Protein AF-A0A183FQQ3-F1 (afdb_monomer)

Organism: Heligmosomoides polygyrus (NCBI:txid6339)

Solvent-accessible surface area (backbone atoms only — not comparable to full-atom values): 8166 Å² total; per-residue (Å²): 137,84,87,79,81,92,82,75,98,79,83,82,89,82,57,81,88,72,69,57,93,68,82,60,58,61,60,60,60,61,71,60,77,63,85,64,54,71,66,51,63,64,46,46,59,55,52,54,47,51,55,46,60,67,33,63,84,53,31,52,54,50,53,54,56,52,47,40,58,53,48,46,59,60,39,49,76,76,43,63,59,87,59,40,56,60,47,41,56,44,51,51,51,38,49,52,53,52,41,43,46,74,72,63,50,82,71,78,49,72,66,56,52,51,50,35,51,54,42,52,49,52,49,49,52,54,52,50,54,57,67,72,61,115

Foldseek 3Di:
DDDDDDDDPPDDPPCPPVDDPPVVVVVVVVVVPDDDDPVCVVCVVVVVVVVQCVPPLNVQLVVQLVVLVVQLVVVVVQDPNVVSVVLSVLSNLLSVLVSCVVSPPPDDDVVSVVSSVVSVVVNVCVVVVSVVVD

Mean predicted aligned error: 15.41 Å

pLDDT: mean 71.22, std 15.12, range [30.39, 90.62]

Secondary structure (DSSP, 8-state):
-PPP--------SS-TTS--TTTTHHHHHHTT-S---HHHHHHHHHHHHHHHHH-HHHHHHHHHHHHHHHHHHHHHTTS-HHHHHHHHHHHHHHHHHHHHHHHT-S---HHHHHHHHHHHHHHHHHHHHHHH--

Sequence (134 aa):
MWPQYVASHRSASKYKWALKPTLYIGDAIVARQLPPSLCRRIASPFIDLTVLLLNWRFSLPFILNQSASMLFVMLVSRFPVTVVVPCVNALQFVFTAGMGHLIGERIISRRSCIGAVVVLTGVLIMMVSDTLQL

Radius of gyration: 25.72 Å; Cα contacts (8 Å, |Δi|>4): 47; chains: 1; bounding box: 77×43×51 Å

InterPro domains:
  IPR018908 Putative transmembrane family 234 [PF10639] (46-126)
  IPR018908 Putative transmembrane family 234 [PTHR28668] (40-129)
  IPR037185 Multidrug transporter EmrE superfamily [SSF103481] (55-130)

Structure (mmCIF, N/CA/C/O backbone):
data_AF-A0A183FQQ3-F1
#
_entry.id   AF-A0A183FQQ3-F1
#
loop_
_atom_site.group_PDB
_atom_site.id
_atom_site.type_symbol
_atom_site.label_atom_id
_atom_site.label_alt_id
_atom_site.label_comp_id
_atom_site.label_asym_id
_atom_site.label_entity_id
_atom_site.label_seq_id
_atom_site.pdbx_PDB_ins_code
_atom_site.Cartn_x
_atom_site.Cartn_y
_atom_site.Cartn_z
_atom_site.occupancy
_atom_site.B_iso_or_equiv
_atom_site.auth_seq_id
_atom_site.auth_comp_id
_atom_site.auth_asym_id
_atom_site.auth_atom_id
_atom_site.pdbx_PDB_model_num
ATOM 1 N N . MET A 1 1 ? 55.861 -21.055 -5.808 1.00 36.50 1 MET A N 1
ATOM 2 C CA . MET A 1 1 ? 55.944 -20.491 -7.171 1.00 36.50 1 MET A CA 1
ATOM 3 C C . MET A 1 1 ? 54.993 -21.299 -8.049 1.00 36.50 1 MET A C 1
ATOM 5 O O . MET A 1 1 ? 55.300 -22.436 -8.369 1.00 36.50 1 MET A O 1
ATOM 9 N N . TRP A 1 2 ? 53.777 -20.796 -8.273 1.00 30.39 2 TRP A N 1
ATOM 10 C CA . TRP A 1 2 ? 52.705 -21.480 -9.019 1.00 30.39 2 TRP A CA 1
ATOM 11 C C . TRP A 1 2 ? 52.937 -21.344 -10.541 1.00 30.39 2 TRP A C 1
ATOM 13 O O . TRP A 1 2 ? 53.213 -20.222 -10.976 1.00 30.39 2 TRP A O 1
ATOM 23 N N . PRO A 1 3 ? 52.829 -22.413 -11.358 1.00 47.03 3 PRO A N 1
ATOM 24 C CA . PRO A 1 3 ? 52.915 -22.313 -12.816 1.00 47.03 3 PRO A CA 1
ATOM 25 C C . PRO A 1 3 ? 51.648 -21.722 -13.445 1.00 47.03 3 PRO A C 1
ATOM 27 O O . PRO A 1 3 ? 50.530 -21.916 -12.973 1.00 47.03 3 PRO A O 1
ATOM 30 N N . GLN A 1 4 ? 51.875 -20.979 -14.522 1.00 51.62 4 GLN A N 1
ATOM 31 C CA . GLN A 1 4 ? 50.954 -20.077 -15.194 1.00 51.62 4 GLN A CA 1
ATOM 32 C C . GLN A 1 4 ? 50.004 -20.768 -16.188 1.00 51.62 4 GLN A C 1
ATOM 34 O O . GLN A 1 4 ? 50.350 -21.755 -16.827 1.00 51.62 4 GLN A O 1
ATOM 39 N N . TYR A 1 5 ? 48.855 -20.109 -16.370 1.00 36.06 5 TYR A N 1
ATOM 40 C CA . TYR A 1 5 ? 48.147 -19.893 -17.637 1.00 36.06 5 TYR A CA 1
ATOM 41 C C . TYR A 1 5 ? 47.632 -21.110 -18.425 1.00 36.06 5 TYR A C 1
ATOM 43 O O . TYR A 1 5 ? 48.227 -21.617 -19.370 1.00 36.06 5 TYR A O 1
ATOM 51 N N . VAL A 1 6 ? 46.398 -21.452 -18.057 1.00 47.06 6 VAL A N 1
ATOM 52 C CA . VAL A 1 6 ? 45.311 -22.025 -18.860 1.00 47.06 6 VAL A CA 1
ATOM 53 C C . VAL A 1 6 ? 45.457 -21.781 -20.369 1.00 47.06 6 VAL A C 1
ATOM 55 O O . VAL A 1 6 ? 45.220 -20.683 -20.871 1.00 47.06 6 VAL A O 1
ATOM 58 N N . ALA A 1 7 ? 45.727 -22.859 -21.101 1.00 49.78 7 ALA A N 1
ATOM 59 C CA . ALA A 1 7 ? 45.446 -22.981 -22.523 1.00 49.78 7 ALA A CA 1
ATOM 60 C C . ALA A 1 7 ? 44.283 -23.963 -22.706 1.00 49.78 7 ALA A C 1
ATOM 62 O O . ALA A 1 7 ? 44.436 -25.147 -22.425 1.00 49.78 7 ALA A O 1
ATOM 63 N N . SER A 1 8 ? 43.128 -23.493 -23.190 1.00 48.28 8 SER A N 1
ATOM 64 C CA . SER A 1 8 ? 42.174 -24.340 -23.928 1.00 48.28 8 SER A CA 1
ATOM 65 C C . SER A 1 8 ? 41.108 -23.500 -24.645 1.00 48.28 8 SER A C 1
ATOM 67 O O . SER A 1 8 ? 39.915 -23.539 -24.343 1.00 48.28 8 SER A O 1
ATOM 69 N N . HIS A 1 9 ? 41.531 -22.735 -25.655 1.00 47.59 9 HIS A N 1
ATOM 70 C CA . HIS A 1 9 ? 40.640 -22.193 -26.686 1.00 47.59 9 HIS A CA 1
ATOM 71 C C . HIS A 1 9 ? 40.205 -23.303 -27.658 1.00 47.59 9 HIS A C 1
ATOM 73 O O . HIS A 1 9 ? 40.586 -23.310 -28.82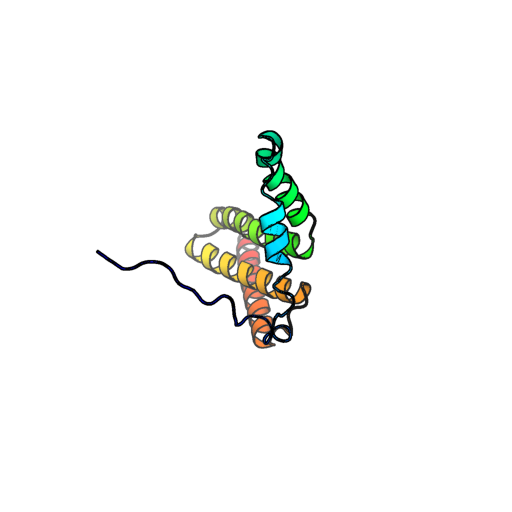8 1.00 47.59 9 HIS A O 1
ATOM 79 N N . ARG A 1 10 ? 39.429 -24.289 -27.186 1.00 49.22 10 ARG A N 1
ATOM 80 C CA . ARG A 1 10 ? 38.846 -25.297 -28.088 1.00 49.22 10 ARG A CA 1
ATOM 81 C C . ARG A 1 10 ? 37.615 -26.024 -27.539 1.00 49.22 10 ARG A C 1
ATOM 83 O O . ARG A 1 10 ? 37.546 -27.240 -27.627 1.00 49.22 10 ARG A O 1
ATOM 90 N N . SER A 1 11 ? 36.614 -25.318 -27.001 1.00 47.72 11 SER A N 1
ATOM 91 C CA . SER A 1 11 ? 35.293 -25.942 -26.779 1.00 47.72 11 SER A CA 1
ATOM 92 C C . SER A 1 11 ? 34.157 -24.940 -26.534 1.00 47.72 11 SER A C 1
ATOM 94 O O . SER A 1 11 ? 33.612 -24.867 -25.440 1.00 47.72 11 SER A O 1
ATOM 96 N N . ALA A 1 12 ? 33.769 -24.144 -27.535 1.00 46.31 12 ALA A N 1
ATOM 97 C CA . ALA A 1 12 ? 32.579 -23.282 -27.408 1.00 46.31 12 ALA A CA 1
ATOM 98 C C . ALA A 1 12 ? 31.665 -23.274 -28.648 1.00 46.31 12 ALA A C 1
ATOM 100 O O . ALA A 1 12 ? 30.784 -22.431 -28.770 1.00 46.31 12 ALA A O 1
ATOM 101 N N . SER A 1 13 ? 31.827 -24.234 -29.568 1.00 47.31 13 SER A N 1
ATOM 102 C CA . SER A 1 13 ? 31.007 -24.339 -30.790 1.00 47.31 13 SER A CA 1
ATOM 103 C C . SER A 1 13 ? 30.044 -25.534 -30.785 1.00 47.31 13 SER A C 1
ATOM 105 O O . SER A 1 13 ? 29.682 -26.038 -31.845 1.00 47.31 13 SER A O 1
ATOM 107 N N . LYS A 1 14 ? 29.636 -26.023 -29.606 1.00 44.44 14 LYS A N 1
ATOM 108 C CA . LYS A 1 14 ? 28.690 -27.152 -29.488 1.00 44.44 14 LYS A CA 1
ATOM 109 C C . LYS A 1 14 ? 27.461 -26.889 -28.615 1.00 44.44 14 LYS A C 1
ATOM 111 O O . LYS A 1 14 ? 26.598 -27.751 -28.534 1.00 44.44 14 LYS A O 1
ATOM 116 N N . TYR A 1 15 ? 27.314 -25.692 -28.046 1.00 44.41 15 TYR A N 1
ATOM 117 C CA . TYR A 1 15 ? 26.205 -25.375 -27.128 1.00 44.41 15 TYR A CA 1
ATOM 118 C C . TYR A 1 15 ? 25.358 -24.177 -27.594 1.00 44.41 15 TYR A C 1
ATOM 120 O O . TYR A 1 15 ? 24.632 -23.584 -26.801 1.00 44.41 15 TYR A O 1
ATOM 128 N N . LYS A 1 16 ? 25.420 -23.824 -28.891 1.00 49.19 16 LYS A N 1
ATOM 129 C CA . LYS A 1 16 ? 24.675 -22.689 -29.480 1.00 49.19 16 LYS A CA 1
ATOM 130 C C . LYS A 1 16 ? 23.147 -22.822 -29.383 1.00 49.19 16 LYS A C 1
ATOM 132 O O . LYS A 1 16 ? 22.458 -21.818 -29.468 1.00 49.19 16 LYS A O 1
ATOM 137 N N . TRP A 1 17 ? 22.624 -24.025 -29.153 1.00 43.91 17 TRP A N 1
ATOM 138 C CA . TRP A 1 17 ? 21.182 -24.283 -29.042 1.00 43.91 17 TRP A CA 1
ATOM 139 C C . TRP A 1 17 ? 20.633 -24.186 -27.608 1.00 43.91 17 TRP A C 1
ATOM 141 O O . TRP A 1 17 ? 19.424 -24.245 -27.415 1.00 43.91 17 TRP A O 1
ATOM 151 N N . ALA A 1 18 ? 21.501 -24.032 -26.598 1.00 50.97 18 ALA A N 1
ATOM 152 C CA . ALA A 1 18 ? 21.108 -23.953 -25.185 1.00 50.97 18 ALA A CA 1
ATOM 153 C C . ALA A 1 18 ? 21.108 -22.518 -24.621 1.00 50.97 18 ALA A C 1
ATOM 155 O O . ALA A 1 18 ? 20.730 -22.298 -23.469 1.00 50.97 18 ALA A O 1
ATOM 156 N N . LEU A 1 19 ? 21.496 -21.525 -25.425 1.00 52.47 19 LE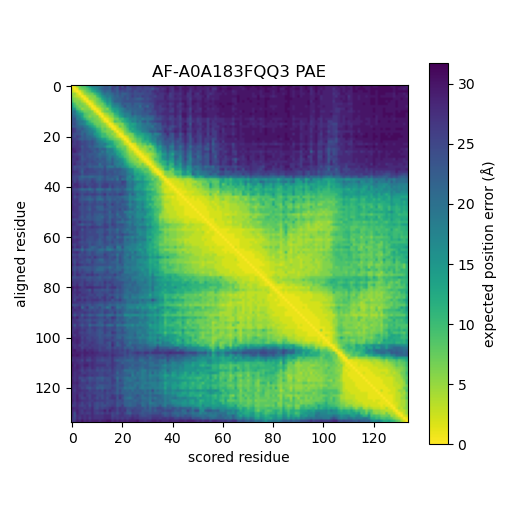U A N 1
ATOM 157 C CA . LEU A 1 19 ? 21.443 -20.114 -25.055 1.00 52.47 19 LEU A CA 1
ATOM 158 C C . LEU A 1 19 ? 20.024 -19.583 -25.278 1.00 52.47 19 LEU A C 1
ATOM 160 O O . LEU A 1 19 ? 19.662 -19.084 -26.339 1.00 52.47 19 LEU A O 1
ATOM 164 N N . LYS A 1 20 ? 19.212 -19.745 -24.229 1.00 49.75 20 LYS A N 1
ATOM 165 C CA . LYS A 1 20 ? 17.937 -19.049 -24.013 1.00 49.75 20 LYS A CA 1
ATOM 166 C C . LYS A 1 20 ? 18.107 -17.528 -24.215 1.00 49.75 20 LYS A C 1
ATOM 168 O O . LYS A 1 20 ? 19.224 -17.032 -24.057 1.00 49.75 20 LYS A O 1
ATOM 173 N N . PRO A 1 21 ? 17.028 -16.763 -24.485 1.00 45.28 21 PRO A N 1
ATOM 174 C CA . PRO A 1 21 ? 17.061 -15.320 -24.800 1.00 45.28 21 PRO A CA 1
ATOM 175 C C . PRO A 1 21 ? 17.533 -14.404 -23.648 1.00 45.28 21 PRO A C 1
ATOM 177 O O . PRO A 1 21 ? 17.252 -13.213 -23.617 1.00 45.28 21 PRO A O 1
ATOM 180 N N . THR A 1 22 ? 18.267 -14.944 -22.682 1.00 55.16 22 THR A N 1
ATOM 181 C CA . THR A 1 22 ? 18.936 -14.232 -21.594 1.00 55.16 22 THR A CA 1
ATOM 182 C C . THR A 1 22 ? 20.254 -13.591 -22.056 1.00 55.16 22 THR A C 1
ATOM 184 O O . THR A 1 22 ? 20.755 -12.677 -21.406 1.00 55.16 22 THR A O 1
ATOM 187 N N . LEU A 1 23 ? 20.796 -14.004 -23.210 1.00 53.50 23 LEU A N 1
ATOM 188 C CA . LEU A 1 23 ? 22.031 -13.466 -23.793 1.00 53.50 23 LEU A CA 1
ATOM 189 C C . LEU A 1 23 ? 21.783 -12.269 -24.736 1.00 53.50 23 LEU A C 1
ATOM 191 O O . LEU A 1 23 ? 22.345 -12.198 -25.817 1.00 53.50 23 LEU A O 1
ATOM 195 N N . TYR A 1 24 ? 20.899 -11.350 -24.346 1.00 47.12 24 TYR A N 1
ATOM 196 C CA . TYR A 1 24 ? 20.804 -10.000 -24.935 1.00 47.12 24 TYR A CA 1
ATOM 197 C C . TYR A 1 24 ? 21.010 -8.907 -23.871 1.00 47.12 24 TYR A C 1
ATOM 199 O O . TYR A 1 24 ? 21.191 -7.732 -24.176 1.00 47.12 24 TYR A O 1
ATOM 207 N N . ILE A 1 25 ? 21.009 -9.298 -22.590 1.00 53.84 25 ILE A N 1
ATOM 208 C CA . ILE A 1 25 ? 21.217 -8.393 -21.456 1.00 53.84 25 ILE A CA 1
ATOM 209 C C . ILE A 1 25 ? 22.714 -8.089 -21.268 1.00 53.84 25 ILE A C 1
ATOM 211 O O . ILE A 1 25 ? 23.066 -6.987 -20.858 1.00 53.84 25 ILE A O 1
ATOM 215 N N . GLY A 1 26 ? 23.602 -9.027 -21.620 1.00 49.56 26 GLY A N 1
ATOM 216 C CA . GLY A 1 26 ? 25.055 -8.854 -21.485 1.00 49.56 26 GLY A CA 1
ATOM 217 C C . GLY A 1 26 ? 25.620 -7.745 -22.377 1.00 49.56 26 GLY A C 1
ATOM 218 O O . GLY A 1 26 ? 26.404 -6.919 -21.913 1.00 49.56 26 GLY A O 1
ATOM 219 N N . ASP A 1 27 ? 25.146 -7.657 -23.619 1.00 51.44 27 ASP A N 1
ATOM 220 C CA . ASP A 1 27 ? 25.666 -6.701 -24.604 1.00 51.44 27 ASP A CA 1
ATOM 221 C C . ASP A 1 27 ? 25.180 -5.267 -24.323 1.00 51.44 27 ASP A C 1
ATOM 223 O O . ASP A 1 27 ? 25.905 -4.298 -24.548 1.00 51.44 27 ASP A O 1
ATOM 227 N N . ALA A 1 28 ? 23.990 -5.119 -23.729 1.00 55.19 28 ALA A N 1
ATOM 228 C CA . ALA A 1 28 ? 23.464 -3.832 -23.269 1.00 55.19 28 ALA A CA 1
ATOM 229 C C . ALA A 1 28 ? 24.182 -3.301 -22.009 1.00 55.19 28 ALA A C 1
ATOM 231 O O . ALA A 1 28 ? 24.273 -2.087 -21.813 1.00 55.19 28 ALA A O 1
ATOM 232 N N . ILE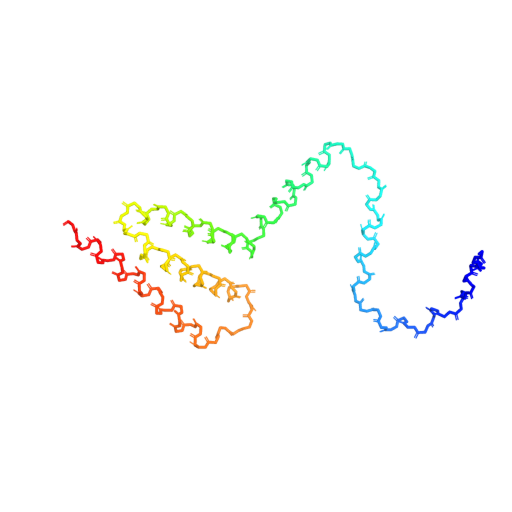 A 1 29 ? 24.718 -4.193 -21.166 1.00 52.59 29 ILE A N 1
ATOM 233 C CA . ILE A 1 29 ? 25.536 -3.827 -19.998 1.00 52.59 29 ILE A CA 1
ATOM 234 C C . ILE A 1 29 ? 26.942 -3.388 -20.445 1.00 52.59 29 ILE A C 1
ATOM 236 O O . ILE A 1 29 ? 27.460 -2.402 -19.923 1.00 52.59 29 ILE A O 1
ATOM 240 N N . VAL A 1 30 ? 27.521 -4.045 -21.459 1.00 51.84 30 VAL A N 1
ATOM 241 C CA . VAL A 1 30 ? 28.830 -3.690 -22.047 1.00 51.84 30 VAL A CA 1
ATOM 242 C C . VAL A 1 30 ? 28.766 -2.399 -22.882 1.00 51.84 30 VAL A C 1
ATOM 244 O O . VAL A 1 30 ? 29.702 -1.601 -22.858 1.00 51.84 30 VAL A O 1
ATOM 247 N N . ALA A 1 31 ? 27.643 -2.106 -23.547 1.00 50.22 31 ALA A N 1
ATOM 248 C CA . ALA A 1 31 ? 27.454 -0.862 -24.307 1.00 50.22 31 ALA A CA 1
ATOM 249 C C . ALA A 1 31 ? 27.311 0.411 -23.434 1.00 50.22 31 ALA A C 1
ATOM 251 O O . ALA A 1 31 ? 27.267 1.525 -23.958 1.00 50.22 31 ALA A O 1
ATOM 252 N N . ARG A 1 32 ? 27.261 0.280 -22.099 1.00 56.66 32 ARG A N 1
ATOM 253 C CA . ARG A 1 32 ? 27.125 1.396 -21.141 1.00 56.66 32 ARG A CA 1
ATOM 254 C C . ARG A 1 32 ? 28.474 1.947 -20.638 1.00 56.66 32 ARG A C 1
ATOM 256 O O . ARG A 1 32 ? 28.488 2.780 -19.735 1.00 56.66 32 ARG A O 1
ATOM 263 N N . GLN A 1 33 ? 29.591 1.521 -21.239 1.00 53.50 33 GLN A N 1
ATOM 264 C CA . GLN A 1 33 ? 30.970 1.887 -20.872 1.00 53.50 33 GLN A CA 1
ATOM 265 C C . GLN A 1 33 ? 31.434 3.283 -21.364 1.00 53.50 33 GLN A C 1
ATOM 267 O O . GLN A 1 33 ? 32.622 3.587 -21.289 1.00 53.50 33 GLN A O 1
ATOM 272 N N . LEU A 1 34 ? 30.548 4.149 -21.876 1.00 58.03 34 LEU A N 1
ATOM 273 C CA . LEU A 1 34 ? 30.890 5.547 -22.191 1.00 58.03 34 LEU A CA 1
ATOM 274 C C . LEU A 1 34 ? 30.512 6.433 -20.991 1.00 58.03 34 LEU A C 1
ATOM 276 O O . LEU A 1 34 ? 29.354 6.363 -20.571 1.00 58.03 34 LEU A O 1
ATOM 280 N N . PRO A 1 35 ? 31.428 7.246 -20.420 1.00 54.38 35 PRO A N 1
ATOM 281 C CA . PRO A 1 35 ? 31.171 7.973 -19.182 1.00 54.38 35 PRO A CA 1
ATOM 282 C C . PRO A 1 35 ? 29.952 8.891 -19.355 1.00 54.38 35 PRO A C 1
ATOM 284 O O . PRO A 1 35 ? 30.005 9.842 -20.139 1.00 54.38 35 PRO A O 1
ATOM 287 N N . PRO A 1 36 ? 28.830 8.632 -18.658 1.00 61.97 36 PRO A N 1
ATOM 288 C CA . PRO A 1 36 ? 27.733 9.583 -18.634 1.00 61.97 36 PRO A CA 1
ATOM 289 C C . PRO A 1 36 ? 28.259 10.879 -18.015 1.00 61.97 36 PRO A C 1
ATOM 291 O O . PRO A 1 36 ? 28.877 10.848 -16.948 1.00 61.97 36 PRO A O 1
ATOM 294 N N . SER A 1 37 ? 28.008 12.016 -18.668 1.00 77.38 37 SER A N 1
ATOM 295 C CA . SER A 1 37 ? 28.196 13.324 -18.039 1.00 77.38 37 SER A CA 1
ATOM 296 C C . SER A 1 37 ? 27.531 13.319 -16.656 1.00 77.38 37 SER A C 1
ATOM 298 O O . SER A 1 37 ? 26.520 12.638 -16.456 1.00 77.38 37 SER A O 1
ATOM 300 N N . LEU A 1 38 ? 28.094 14.044 -15.683 1.00 82.00 38 LEU A N 1
ATOM 301 C CA . LEU A 1 38 ? 27.582 14.080 -14.304 1.00 82.00 38 LEU A CA 1
ATOM 302 C C . LEU A 1 38 ? 26.060 14.325 -14.268 1.00 82.00 38 LEU A C 1
ATOM 304 O O . LEU A 1 38 ? 25.334 13.639 -13.551 1.00 82.00 38 LEU A O 1
ATOM 308 N N . CYS A 1 39 ? 25.564 15.199 -15.146 1.00 78.81 39 CYS A N 1
ATOM 309 C CA . CYS A 1 39 ? 24.140 15.458 -15.349 1.00 78.81 39 CYS A CA 1
ATOM 310 C C . CYS A 1 39 ? 23.338 14.206 -15.738 1.00 78.81 39 CYS A C 1
ATOM 312 O O . CYS A 1 39 ? 22.253 13.996 -15.211 1.00 78.81 39 CYS A O 1
ATOM 314 N N . ARG A 1 40 ? 23.863 13.341 -16.615 1.00 80.19 40 ARG A N 1
ATOM 315 C CA . ARG A 1 40 ? 23.192 12.100 -17.029 1.00 80.19 40 ARG A CA 1
ATOM 316 C C . ARG A 1 40 ? 23.159 11.061 -15.907 1.00 80.19 40 ARG A C 1
ATOM 318 O O . ARG A 1 40 ? 22.184 10.326 -15.829 1.00 80.19 40 ARG A O 1
ATOM 325 N N . ARG A 1 41 ? 24.166 11.023 -15.022 1.00 82.94 41 ARG A N 1
ATOM 326 C CA . ARG A 1 41 ? 24.145 10.165 -13.815 1.00 82.94 41 ARG A CA 1
ATOM 327 C C . ARG A 1 41 ? 23.101 10.617 -12.802 1.00 82.94 41 ARG A C 1
ATOM 329 O O . ARG A 1 41 ? 22.460 9.778 -12.182 1.00 82.94 41 ARG A O 1
ATOM 336 N N . ILE A 1 42 ? 22.940 11.930 -12.646 1.00 87.12 42 ILE A N 1
ATOM 337 C CA . ILE A 1 42 ? 21.940 12.496 -11.739 1.00 87.12 42 ILE A CA 1
ATOM 338 C C . ILE A 1 42 ? 20.542 12.344 -12.340 1.00 87.12 42 ILE A C 1
ATOM 340 O O . ILE A 1 42 ? 19.628 11.967 -11.623 1.00 87.12 42 ILE A O 1
ATOM 344 N N . ALA A 1 43 ? 20.374 12.561 -13.648 1.00 86.50 43 ALA A N 1
ATOM 345 C CA . ALA A 1 43 ? 19.078 12.484 -14.321 1.00 86.50 43 ALA A CA 1
ATOM 346 C C . ALA A 1 43 ? 18.580 11.047 -14.548 1.00 86.50 43 ALA A C 1
ATOM 348 O O . ALA A 1 43 ? 17.371 10.825 -14.541 1.00 86.50 43 ALA A O 1
ATOM 349 N N . SER A 1 44 ? 19.476 10.067 -14.731 1.00 86.75 44 SER A N 1
ATOM 350 C CA . SER A 1 44 ? 19.085 8.676 -15.006 1.00 86.75 44 SER A CA 1
ATOM 351 C C . SER A 1 44 ? 18.088 8.082 -14.002 1.00 86.75 44 SER A C 1
ATOM 353 O O . SER A 1 44 ? 17.060 7.593 -14.464 1.00 86.75 44 SER A O 1
ATOM 355 N N . PRO A 1 45 ? 18.288 8.164 -12.668 1.00 87.81 45 PRO A N 1
ATOM 356 C CA . PRO A 1 45 ? 17.314 7.620 -11.726 1.00 87.81 45 PRO A CA 1
ATOM 357 C C . PRO A 1 45 ? 15.949 8.307 -11.811 1.00 87.81 45 PRO A C 1
ATOM 359 O O . PRO A 1 45 ? 14.947 7.632 -11.628 1.00 87.81 45 PRO A O 1
ATOM 362 N N . PHE A 1 46 ? 15.877 9.609 -12.113 1.00 90.62 46 PHE A N 1
ATOM 363 C CA . PHE A 1 46 ? 14.596 10.316 -12.241 1.00 90.62 46 PHE A CA 1
ATOM 364 C C . PHE A 1 46 ? 13.833 9.899 -13.494 1.00 90.62 46 PHE A C 1
ATOM 366 O O . PHE A 1 46 ? 12.615 9.743 -13.443 1.00 90.62 46 PHE A O 1
ATOM 373 N N . ILE A 1 47 ? 14.535 9.690 -14.608 1.00 87.62 47 ILE A N 1
ATOM 374 C CA . ILE A 1 47 ? 13.925 9.200 -15.848 1.00 87.62 47 ILE A CA 1
ATOM 375 C C . ILE A 1 47 ? 13.410 7.774 -15.631 1.00 87.62 47 ILE A C 1
ATOM 377 O O . ILE A 1 47 ? 12.249 7.498 -15.925 1.00 87.62 47 ILE A O 1
ATOM 381 N N . ASP A 1 48 ? 14.232 6.907 -15.038 1.00 87.94 48 ASP A N 1
ATOM 382 C CA . ASP A 1 48 ? 13.859 5.525 -14.727 1.00 87.94 48 ASP A CA 1
ATOM 383 C C . ASP A 1 48 ? 12.677 5.472 -13.736 1.00 87.94 48 ASP A C 1
ATOM 385 O O . ASP A 1 48 ? 11.731 4.711 -13.954 1.00 87.94 48 ASP A O 1
ATOM 389 N N . LEU A 1 49 ? 12.662 6.331 -12.702 1.00 88.69 49 LEU A N 1
ATOM 390 C CA . LEU A 1 49 ? 11.522 6.468 -11.784 1.00 88.69 49 LEU A CA 1
ATOM 391 C C . LEU A 1 49 ? 10.260 6.912 -12.519 1.00 88.69 49 LEU A C 1
ATOM 393 O O . LEU A 1 49 ? 9.192 6.360 -12.284 1.00 88.69 49 LEU A O 1
ATOM 397 N N . THR A 1 50 ? 10.371 7.910 -13.396 1.00 88.06 50 THR A N 1
ATOM 398 C CA . THR A 1 50 ? 9.223 8.458 -14.130 1.00 88.06 50 THR A CA 1
ATOM 399 C C . THR A 1 50 ? 8.611 7.400 -15.043 1.00 88.06 50 THR A C 1
ATOM 401 O O . THR A 1 50 ? 7.394 7.250 -15.076 1.00 88.06 50 THR A O 1
ATOM 404 N N . VAL A 1 51 ? 9.443 6.614 -15.732 1.00 89.56 51 VAL A N 1
ATOM 405 C CA . VAL A 1 51 ? 8.995 5.491 -16.568 1.00 89.56 51 VAL A CA 1
ATOM 406 C C . VAL A 1 51 ? 8.332 4.400 -15.722 1.00 89.56 51 VAL A C 1
ATOM 408 O O . VAL A 1 51 ? 7.297 3.868 -16.126 1.00 89.56 51 VAL A O 1
ATOM 411 N N . LEU A 1 52 ? 8.870 4.096 -14.533 1.00 87.94 52 LEU A N 1
ATOM 412 C CA . LEU A 1 52 ? 8.221 3.178 -13.591 1.00 87.94 52 LEU A CA 1
ATOM 413 C C . LEU A 1 52 ? 6.859 3.708 -13.127 1.00 87.94 52 LEU A C 1
ATOM 415 O O . LEU A 1 52 ? 5.883 2.966 -13.145 1.00 87.94 52 LEU A O 1
ATOM 419 N N . LEU A 1 53 ? 6.780 4.984 -12.745 1.00 87.38 53 LEU A N 1
ATOM 420 C CA . LEU A 1 53 ? 5.558 5.626 -12.255 1.00 87.38 53 LEU A CA 1
ATOM 421 C C . LEU A 1 53 ? 4.506 5.857 -13.354 1.00 87.38 53 LEU A C 1
ATOM 423 O O . LEU A 1 53 ? 3.319 5.966 -13.048 1.00 87.38 53 LEU A O 1
ATOM 427 N N . LEU A 1 54 ? 4.894 5.896 -14.629 1.00 88.88 54 LEU A N 1
ATOM 428 C CA . LEU A 1 54 ? 3.947 5.878 -15.749 1.00 88.88 54 LEU A CA 1
ATOM 429 C C . LEU A 1 54 ? 3.418 4.470 -16.053 1.00 88.88 54 LEU A C 1
ATOM 431 O O . LEU A 1 54 ? 2.387 4.325 -16.712 1.00 88.88 54 LEU A O 1
ATOM 435 N N . ASN A 1 55 ? 4.095 3.418 -15.587 1.00 88.12 55 ASN A N 1
ATOM 436 C CA . ASN A 1 55 ? 3.630 2.054 -15.776 1.00 88.12 55 ASN A CA 1
ATOM 437 C C . ASN A 1 55 ? 2.491 1.750 -14.797 1.00 88.12 55 ASN A C 1
ATOM 439 O O . ASN A 1 55 ? 2.717 1.431 -13.632 1.00 88.12 55 ASN A O 1
ATOM 443 N N . TRP A 1 56 ? 1.253 1.784 -15.289 1.00 82.94 56 TRP A N 1
ATOM 444 C CA . TRP A 1 56 ? 0.054 1.585 -14.469 1.00 82.94 56 TRP A CA 1
ATOM 445 C C . TRP A 1 56 ? 0.059 0.271 -13.661 1.00 82.94 56 TRP A C 1
ATOM 447 O O . TRP A 1 56 ? -0.462 0.236 -12.545 1.00 82.94 56 TRP A O 1
ATOM 457 N N . ARG A 1 57 ? 0.698 -0.792 -14.181 1.00 81.19 57 ARG A N 1
ATOM 458 C CA . ARG A 1 57 ? 0.828 -2.096 -13.499 1.00 81.19 57 ARG A CA 1
ATOM 459 C C . ARG A 1 57 ? 1.741 -2.020 -12.275 1.00 81.19 57 ARG A C 1
ATOM 461 O O . ARG A 1 57 ? 1.594 -2.831 -11.371 1.00 81.19 57 ARG A O 1
ATOM 468 N N . PHE A 1 58 ? 2.663 -1.061 -12.242 1.00 84.31 58 PHE A N 1
ATOM 469 C CA . PHE A 1 58 ? 3.540 -0.784 -11.105 1.00 84.31 58 PHE A CA 1
ATOM 470 C C . PHE A 1 58 ? 2.971 0.304 -10.183 1.00 84.31 58 PHE A C 1
ATOM 472 O O . PHE A 1 58 ? 3.036 0.184 -8.959 1.00 84.31 58 PHE A O 1
ATOM 479 N N . SER A 1 59 ? 2.374 1.346 -10.757 1.00 85.12 59 SER A N 1
ATOM 480 C CA . SER A 1 59 ? 1.900 2.505 -9.998 1.00 85.12 59 SER A CA 1
ATOM 481 C C . SER A 1 59 ? 0.696 2.194 -9.123 1.00 85.12 59 SER A C 1
ATOM 483 O O . SER A 1 59 ? 0.624 2.695 -8.007 1.00 85.12 59 SER A O 1
ATOM 485 N N . LEU A 1 60 ? -0.225 1.337 -9.573 1.00 82.25 60 LEU A N 1
ATOM 486 C CA . LEU A 1 60 ? -1.376 0.940 -8.758 1.00 82.25 60 LEU A CA 1
ATOM 487 C C . LEU A 1 60 ? -0.982 0.202 -7.459 1.00 82.25 60 LEU A C 1
ATOM 489 O O . LEU A 1 60 ? -1.396 0.662 -6.394 1.00 82.25 60 LEU A O 1
ATOM 493 N N . PRO A 1 61 ? -0.160 -0.873 -7.482 1.00 79.69 61 PRO A N 1
ATOM 494 C CA . PRO A 1 61 ? 0.333 -1.495 -6.253 1.00 79.69 61 PRO A CA 1
ATOM 495 C C . PRO A 1 61 ? 1.098 -0.516 -5.368 1.00 79.69 61 PRO A C 1
ATOM 497 O O . PRO A 1 61 ? 0.941 -0.543 -4.152 1.00 79.69 61 PRO A O 1
ATOM 500 N N . PHE A 1 62 ? 1.902 0.364 -5.967 1.00 84.19 62 PHE A N 1
ATOM 501 C CA . PHE A 1 62 ? 2.691 1.348 -5.232 1.00 84.19 62 PHE A CA 1
ATOM 502 C C . PHE A 1 62 ? 1.817 2.378 -4.499 1.00 84.19 62 PHE A C 1
ATOM 504 O O . PHE A 1 62 ? 2.018 2.614 -3.307 1.00 84.19 62 PHE A O 1
ATOM 511 N N . ILE A 1 63 ? 0.823 2.956 -5.180 1.00 84.56 63 ILE A N 1
ATOM 512 C CA . ILE A 1 63 ? -0.109 3.931 -4.594 1.00 84.56 63 ILE A CA 1
ATOM 513 C C . ILE A 1 63 ? -0.944 3.272 -3.496 1.00 84.56 63 ILE A C 1
ATOM 515 O O . ILE A 1 63 ? -1.069 3.834 -2.410 1.00 84.56 63 ILE A O 1
ATOM 519 N N . LEU A 1 64 ? -1.467 2.067 -3.739 1.00 82.19 64 LEU A N 1
ATOM 520 C CA . LEU A 1 64 ? -2.224 1.326 -2.729 1.00 82.19 64 LEU A CA 1
ATOM 521 C C . LEU A 1 64 ? -1.367 1.009 -1.501 1.00 82.19 64 LEU A C 1
ATOM 523 O O . LEU A 1 64 ? -1.794 1.254 -0.373 1.00 82.19 64 LEU A O 1
ATOM 527 N N . ASN A 1 65 ? -0.132 0.552 -1.707 1.00 82.81 65 ASN A N 1
ATOM 528 C CA . ASN A 1 65 ? 0.812 0.295 -0.625 1.00 82.81 65 ASN A CA 1
ATOM 529 C C . ASN A 1 65 ? 1.112 1.563 0.192 1.00 82.81 65 ASN A C 1
ATOM 531 O O . ASN A 1 65 ? 1.150 1.503 1.416 1.00 82.81 65 ASN A O 1
ATOM 535 N N . GLN A 1 66 ? 1.267 2.722 -0.453 1.00 83.88 66 GLN A N 1
ATOM 536 C CA . GLN A 1 66 ? 1.496 3.978 0.269 1.00 83.88 66 GLN A CA 1
ATOM 537 C C . GLN A 1 66 ? 0.243 4.547 0.938 1.00 83.88 66 GLN A C 1
ATOM 539 O O . GLN A 1 66 ? 0.339 5.181 1.990 1.00 83.88 66 GLN A O 1
ATOM 544 N N . SER A 1 67 ? -0.943 4.283 0.387 1.00 83.25 67 SER A N 1
ATOM 545 C CA . SER A 1 67 ? -2.207 4.655 1.027 1.00 83.25 67 SER A CA 1
ATOM 546 C C . SER A 1 67 ? -2.402 3.941 2.369 1.00 83.25 67 SER A C 1
ATOM 548 O O . SER A 1 67 ? -2.957 4.529 3.295 1.00 83.25 67 SER A O 1
ATOM 550 N N . ALA A 1 68 ? -1.864 2.724 2.521 1.00 81.50 68 ALA A N 1
ATOM 551 C CA . ALA A 1 68 ? -1.886 1.988 3.782 1.00 81.50 68 ALA A CA 1
ATOM 552 C C . ALA A 1 68 ? -1.120 2.729 4.892 1.00 81.50 68 ALA A C 1
ATOM 554 O O . ALA A 1 68 ? -1.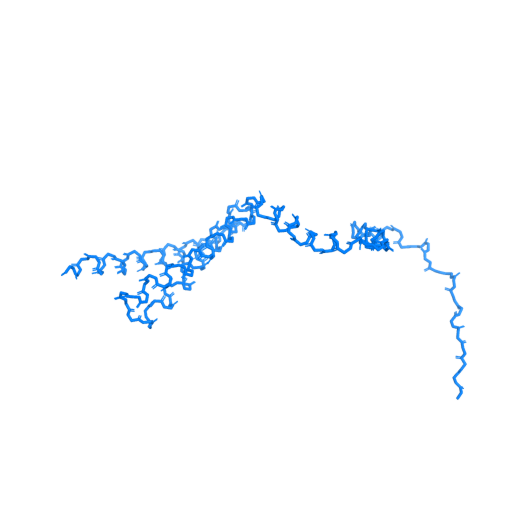606 2.814 6.018 1.00 81.50 68 ALA A O 1
ATOM 555 N N . SER A 1 69 ? 0.019 3.348 4.567 1.00 84.50 69 SER A N 1
ATOM 556 C CA . SER A 1 69 ? 0.775 4.195 5.500 1.00 84.50 69 SER A CA 1
ATOM 557 C C . SER A 1 69 ? -0.013 5.440 5.925 1.00 84.50 69 SER A C 1
ATOM 559 O O . SER A 1 69 ? 0.014 5.821 7.093 1.00 84.50 69 SER A O 1
ATOM 561 N N . MET A 1 70 ? -0.750 6.066 5.000 1.00 84.19 70 MET A N 1
ATOM 562 C CA . MET A 1 70 ? -1.614 7.215 5.318 1.00 84.19 70 MET A CA 1
ATOM 563 C C . MET A 1 70 ? -2.776 6.806 6.224 1.00 84.19 70 MET A C 1
ATOM 565 O O . MET A 1 70 ? -3.034 7.461 7.233 1.00 84.19 70 MET A O 1
ATOM 569 N N . LEU A 1 71 ? -3.430 5.685 5.908 1.00 81.81 71 LEU A N 1
ATOM 570 C CA . LEU A 1 71 ? -4.468 5.099 6.752 1.00 81.81 71 LEU A CA 1
ATOM 571 C C . LEU A 1 71 ? -3.921 4.767 8.142 1.00 81.81 71 LEU A C 1
ATOM 573 O O . LEU A 1 71 ? -4.545 5.128 9.129 1.00 81.81 71 LEU A O 1
ATOM 577 N N . PHE A 1 72 ? -2.734 4.168 8.248 1.00 83.62 72 PHE A N 1
ATOM 578 C CA . PHE A 1 72 ? -2.106 3.864 9.535 1.00 83.62 72 PHE A CA 1
ATOM 579 C C . PHE A 1 72 ? -2.008 5.090 10.450 1.00 83.62 72 PHE A C 1
ATOM 581 O O . PHE A 1 72 ? -2.409 5.021 11.611 1.00 83.62 72 PHE A O 1
ATOM 588 N N . VAL A 1 73 ? -1.535 6.220 9.918 1.00 84.94 73 VAL A N 1
ATOM 589 C CA . VAL A 1 73 ? -1.422 7.473 10.680 1.00 84.94 73 VAL A CA 1
ATOM 590 C C . VAL A 1 73 ? -2.799 8.002 11.089 1.00 84.94 73 VAL A C 1
ATOM 592 O O . VAL A 1 73 ? -2.980 8.406 12.237 1.00 84.94 73 VAL A O 1
ATOM 595 N N . MET A 1 74 ? -3.788 7.957 10.190 1.00 81.88 74 MET A N 1
ATOM 596 C CA . MET A 1 74 ? -5.159 8.379 10.507 1.00 81.88 74 MET A CA 1
ATOM 597 C C . MET A 1 74 ? -5.796 7.502 11.593 1.00 81.88 74 MET A C 1
ATOM 599 O O . MET A 1 74 ? -6.444 8.018 12.500 1.00 81.88 74 MET A O 1
ATOM 603 N N . LEU A 1 75 ? -5.588 6.186 11.526 1.00 81.44 75 LEU A N 1
ATOM 604 C CA . LEU A 1 75 ? -6.169 5.223 12.456 1.00 81.44 75 LEU A CA 1
ATOM 605 C C . LEU A 1 75 ? -5.508 5.285 13.835 1.00 81.44 75 LEU A C 1
ATOM 607 O O . LEU A 1 75 ? -6.213 5.224 14.833 1.00 81.44 75 LEU A O 1
ATOM 611 N N . VAL A 1 76 ? -4.184 5.448 13.921 1.00 84.69 76 VAL A N 1
ATOM 612 C CA . VAL A 1 76 ? -3.478 5.608 15.210 1.00 84.69 76 VAL A CA 1
ATOM 613 C C . VAL A 1 76 ? -3.964 6.834 15.988 1.00 84.69 76 VAL A C 1
ATOM 615 O O . VAL A 1 76 ? -3.943 6.829 17.215 1.00 84.69 76 VAL A O 1
ATOM 618 N N . SER A 1 77 ? -4.444 7.871 15.296 1.00 82.56 77 SER A N 1
ATOM 619 C CA . SER A 1 77 ? -5.029 9.049 15.945 1.00 82.56 77 SER A CA 1
ATOM 620 C C . SER A 1 77 ? -6.404 8.789 16.577 1.00 82.56 77 SER A C 1
ATOM 622 O O . SER A 1 77 ? -6.886 9.646 17.317 1.00 82.56 77 SER A O 1
ATOM 624 N N . ARG A 1 78 ? -7.065 7.675 16.244 1.00 78.44 78 ARG A N 1
ATOM 625 C CA . ARG A 1 78 ? -8.445 7.360 16.655 1.00 78.44 78 ARG A CA 1
ATOM 626 C C . ARG A 1 78 ? -8.536 6.084 17.492 1.00 78.44 78 ARG A C 1
ATOM 628 O O . ARG A 1 78 ? -9.358 6.007 18.392 1.00 78.44 78 ARG A O 1
ATOM 635 N N . PHE A 1 79 ? -7.641 5.127 17.258 1.00 81.31 79 PHE A N 1
ATOM 636 C CA . PHE A 1 79 ? -7.669 3.799 17.860 1.00 81.31 79 PHE A CA 1
ATOM 637 C C . PHE A 1 79 ? -6.343 3.425 18.529 1.00 81.31 79 PHE A C 1
ATOM 639 O O . PHE A 1 79 ? -5.273 3.864 18.096 1.00 81.31 79 PHE A O 1
ATOM 646 N N . PRO A 1 80 ? -6.371 2.519 19.524 1.00 82.06 80 PRO A N 1
ATOM 647 C CA . PRO A 1 80 ? -5.157 1.953 20.089 1.00 82.06 80 PRO A CA 1
ATOM 648 C C . PRO A 1 80 ? -4.341 1.202 19.027 1.00 82.06 80 PRO A C 1
ATOM 650 O O . PRO A 1 80 ? -4.858 0.394 18.251 1.00 82.06 80 PRO A O 1
ATOM 653 N N . VAL A 1 81 ? -3.025 1.432 19.038 1.00 82.88 81 VAL A N 1
ATOM 654 C CA . VAL A 1 81 ? -2.053 0.892 18.067 1.00 82.88 81 VAL A CA 1
ATOM 655 C C . VAL A 1 81 ? -2.146 -0.635 17.922 1.00 82.88 81 VAL A C 1
ATOM 657 O O . VAL A 1 81 ? -1.951 -1.170 16.832 1.00 82.88 81 VAL A O 1
ATOM 660 N N . THR A 1 82 ? -2.505 -1.336 19.002 1.00 83.81 82 THR A N 1
ATOM 661 C CA . THR A 1 82 ? -2.690 -2.797 19.050 1.00 83.81 82 THR A CA 1
ATOM 662 C C . THR A 1 82 ? -3.749 -3.315 18.078 1.00 83.81 82 THR A C 1
ATOM 664 O O . THR A 1 82 ? -3.650 -4.454 17.631 1.00 83.81 82 THR A O 1
ATOM 667 N N . VAL A 1 83 ? -4.733 -2.486 17.724 1.00 77.81 83 VAL A N 1
ATOM 668 C CA . VAL A 1 83 ? -5.812 -2.818 16.784 1.00 77.81 83 VAL A CA 1
ATOM 669 C C . VAL A 1 83 ? -5.496 -2.299 15.376 1.00 77.81 83 VAL A C 1
ATOM 671 O O . VAL A 1 83 ? -5.784 -2.957 14.374 1.00 77.81 83 VAL A O 1
ATOM 674 N N . VAL A 1 84 ? -4.834 -1.144 15.282 1.00 83.38 84 VAL A N 1
ATOM 675 C CA . VAL A 1 84 ? -4.493 -0.509 14.001 1.00 83.38 84 VAL A CA 1
ATOM 676 C C . VAL A 1 84 ? -3.476 -1.325 13.206 1.00 83.38 84 VAL A C 1
ATOM 678 O O . VAL A 1 84 ? -3.660 -1.545 12.009 1.00 83.38 84 VAL A O 1
ATOM 681 N N . VAL A 1 85 ? -2.418 -1.805 13.864 1.00 80.94 85 VAL A N 1
ATOM 682 C CA . VAL A 1 85 ? -1.342 -2.581 13.225 1.00 80.94 85 VAL A CA 1
ATOM 683 C C . VAL A 1 85 ? -1.867 -3.827 12.489 1.00 80.94 85 VAL A C 1
ATOM 685 O O . VAL A 1 85 ? -1.553 -3.980 11.304 1.00 80.94 85 VAL A O 1
ATOM 688 N N . PRO A 1 86 ? -2.668 -4.719 13.110 1.00 79.75 86 PRO A N 1
ATOM 689 C CA . PRO A 1 86 ? -3.211 -5.875 12.400 1.00 79.75 86 PRO A CA 1
ATOM 690 C C . PRO A 1 86 ? -4.178 -5.480 11.276 1.00 79.75 86 PRO A C 1
ATOM 692 O O . PRO A 1 86 ? -4.164 -6.127 10.231 1.00 79.75 86 PRO A O 1
ATOM 695 N N . CYS A 1 87 ? -4.954 -4.40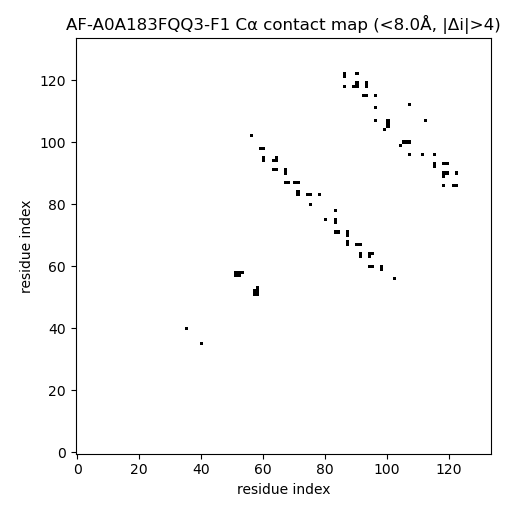1 11.427 1.00 77.19 87 CYS A N 1
ATOM 696 C CA . CYS A 1 87 ? -5.865 -3.941 10.376 1.00 77.19 87 CYS A CA 1
ATOM 697 C C . CYS A 1 87 ? -5.137 -3.441 9.128 1.00 77.19 87 CYS A C 1
ATOM 699 O O . CYS A 1 87 ? -5.486 -3.838 8.016 1.00 77.19 87 CYS A O 1
ATOM 701 N N . VAL A 1 88 ? -4.111 -2.605 9.293 1.00 82.38 88 VAL A N 1
ATOM 702 C CA . VAL A 1 88 ? -3.347 -2.074 8.155 1.00 82.38 88 VAL A CA 1
ATOM 703 C C . VAL A 1 88 ? -2.588 -3.192 7.445 1.00 82.38 88 VAL A C 1
ATOM 705 O O . VAL A 1 88 ? -2.666 -3.288 6.223 1.00 82.38 88 VAL A O 1
ATOM 708 N N . ASN A 1 89 ? -1.951 -4.100 8.190 1.00 83.06 89 ASN A N 1
ATOM 709 C CA . ASN A 1 89 ? -1.282 -5.266 7.604 1.00 83.06 89 ASN A CA 1
ATOM 710 C C . ASN A 1 89 ? -2.247 -6.152 6.803 1.00 83.06 89 ASN A C 1
ATOM 712 O O . ASN A 1 89 ? -1.913 -6.623 5.713 1.00 83.06 89 ASN A O 1
ATOM 716 N N . ALA A 1 90 ? -3.459 -6.364 7.317 1.00 81.19 90 ALA A N 1
ATOM 717 C CA . ALA A 1 90 ? -4.471 -7.143 6.625 1.00 81.19 90 ALA A CA 1
ATOM 718 C C . ALA A 1 90 ? -4.956 -6.427 5.348 1.00 81.19 90 ALA A C 1
ATOM 720 O O . ALA A 1 90 ? -5.046 -7.043 4.284 1.00 81.19 90 ALA A O 1
ATOM 721 N N . LEU A 1 91 ? -5.195 -5.115 5.406 1.00 79.06 91 LEU A N 1
ATOM 722 C CA . LEU A 1 91 ? -5.565 -4.312 4.239 1.00 79.06 91 LEU A CA 1
ATOM 723 C C . LEU A 1 91 ? -4.472 -4.338 3.153 1.00 79.06 91 LEU A C 1
ATOM 725 O O . LEU A 1 91 ? -4.768 -4.441 1.962 1.00 79.06 91 LEU A O 1
ATOM 729 N N . GLN A 1 92 ? -3.203 -4.337 3.559 1.00 82.75 92 GLN A N 1
ATOM 730 C CA . GLN A 1 92 ? -2.053 -4.444 2.660 1.00 82.75 92 GLN A CA 1
ATOM 731 C C . GLN A 1 92 ? -2.009 -5.796 1.936 1.00 82.75 92 GLN A C 1
ATOM 733 O O . GLN A 1 92 ? -1.719 -5.853 0.737 1.00 82.75 92 GLN A O 1
ATOM 738 N N . PHE A 1 93 ? -2.375 -6.880 2.627 1.00 79.44 93 PHE A N 1
ATOM 739 C CA . PHE A 1 93 ? -2.557 -8.195 2.011 1.00 79.44 93 PHE A CA 1
ATOM 740 C C . PHE A 1 93 ? -3.692 -8.188 0.976 1.00 79.44 93 PHE A C 1
ATOM 742 O O . PHE A 1 93 ? -3.506 -8.696 -0.131 1.00 79.44 93 PHE A O 1
ATOM 749 N N . VAL A 1 94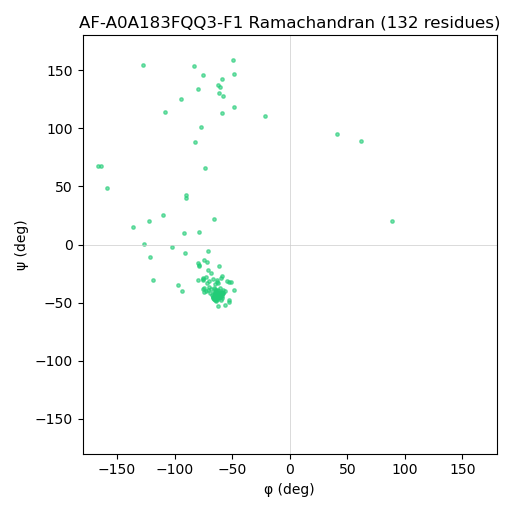 ? -4.838 -7.569 1.287 1.00 81.00 94 VAL A N 1
ATOM 750 C CA . VAL A 1 94 ? -5.967 -7.435 0.346 1.00 81.00 94 VAL A CA 1
ATOM 751 C C . VAL A 1 94 ? -5.552 -6.678 -0.909 1.00 81.00 94 VAL A C 1
ATOM 753 O O . VAL A 1 94 ? -5.824 -7.141 -2.017 1.00 81.00 94 VAL A O 1
ATOM 756 N N . PHE A 1 95 ? -4.867 -5.545 -0.754 1.00 79.12 95 PHE A N 1
ATOM 757 C CA . PHE A 1 95 ? -4.397 -4.768 -1.896 1.00 79.12 95 PHE A CA 1
ATOM 758 C C . PHE A 1 95 ? -3.382 -5.536 -2.731 1.00 79.12 95 PHE A C 1
ATOM 760 O O . PHE A 1 95 ? -3.500 -5.557 -3.951 1.00 79.12 95 PHE A O 1
ATOM 767 N N . THR A 1 96 ? -2.438 -6.230 -2.099 1.00 79.25 96 THR A N 1
ATOM 768 C CA . THR A 1 96 ? -1.449 -7.045 -2.817 1.00 79.25 96 THR A CA 1
ATOM 769 C C . THR A 1 96 ? -2.122 -8.177 -3.598 1.00 79.25 96 THR A C 1
ATOM 771 O O . THR A 1 96 ? -1.833 -8.368 -4.778 1.00 79.25 96 THR A O 1
ATOM 774 N N . ALA A 1 97 ? -3.076 -8.883 -2.983 1.00 78.19 97 ALA A N 1
ATOM 775 C CA . ALA A 1 97 ? -3.833 -9.946 -3.639 1.00 78.19 97 ALA A CA 1
ATOM 776 C C . ALA A 1 97 ? -4.699 -9.413 -4.796 1.00 78.19 97 ALA A C 1
ATOM 778 O O . ALA A 1 97 ? -4.682 -9.976 -5.892 1.00 78.19 97 ALA A O 1
ATOM 779 N N . GLY A 1 98 ? -5.422 -8.310 -4.578 1.00 77.31 98 GLY A N 1
ATOM 780 C CA . GLY A 1 98 ? -6.242 -7.662 -5.604 1.00 77.31 98 GLY A CA 1
ATOM 781 C C . GLY A 1 98 ? -5.408 -7.151 -6.780 1.00 77.31 98 GLY A C 1
ATOM 782 O O . GLY A 1 98 ? -5.785 -7.336 -7.936 1.00 77.31 98 GLY A O 1
ATOM 783 N N . MET A 1 99 ? -4.233 -6.586 -6.501 1.00 78.69 99 MET A N 1
ATOM 784 C CA . MET A 1 99 ? -3.313 -6.124 -7.534 1.00 78.69 99 MET A CA 1
ATOM 785 C C . MET A 1 99 ? -2.689 -7.264 -8.332 1.00 78.69 99 MET A C 1
ATOM 787 O O . MET A 1 99 ? -2.640 -7.165 -9.557 1.00 78.69 99 MET A O 1
ATOM 791 N N . GLY A 1 100 ? -2.276 -8.357 -7.681 1.00 76.94 100 GLY A N 1
ATOM 792 C CA . GLY A 1 100 ? -1.800 -9.559 -8.377 1.00 76.94 100 GLY A CA 1
ATOM 793 C C . GLY A 1 100 ? -2.848 -10.093 -9.358 1.00 76.94 100 GLY A C 1
ATOM 794 O O . GLY A 1 100 ? -2.540 -10.408 -10.510 1.00 76.94 100 GLY A O 1
ATOM 795 N N . HIS A 1 101 ? -4.124 -10.066 -8.959 1.00 73.31 101 HIS A N 1
ATOM 796 C CA . HIS A 1 101 ? -5.231 -10.421 -9.845 1.00 73.31 101 HIS A CA 1
ATOM 797 C C . HIS A 1 101 ? -5.422 -9.442 -11.009 1.00 73.31 101 HIS A C 1
ATOM 799 O O . HIS A 1 101 ? -5.546 -9.881 -12.151 1.00 73.31 101 HIS A O 1
ATOM 805 N N . LEU A 1 102 ? -5.397 -8.129 -10.752 1.00 73.44 102 LEU A N 1
ATOM 806 C CA . LEU A 1 102 ? -5.560 -7.095 -11.784 1.00 73.44 102 LEU A CA 1
ATOM 807 C C . LEU A 1 102 ? -4.428 -7.117 -12.827 1.00 73.44 102 LEU A C 1
ATOM 809 O O . LEU A 1 102 ? -4.638 -6.825 -14.003 1.00 73.44 102 LEU A O 1
ATOM 813 N N . ILE A 1 103 ? -3.222 -7.499 -12.407 1.00 77.38 103 ILE A N 1
ATOM 814 C CA . ILE A 1 103 ? -2.042 -7.659 -13.264 1.00 77.38 103 ILE A CA 1
ATOM 815 C C . ILE A 1 103 ? -2.144 -8.940 -14.120 1.00 77.38 103 ILE A C 1
ATOM 817 O O . ILE A 1 103 ? -1.446 -9.061 -15.131 1.00 77.38 103 ILE A O 1
ATOM 821 N N . GLY A 1 104 ? -3.069 -9.851 -13.813 1.00 71.19 104 GLY A N 1
ATOM 822 C CA . GLY A 1 104 ? -3.298 -11.081 -14.570 1.00 71.19 104 GLY A CA 1
ATOM 823 C C . GLY A 1 104 ? -2.444 -12.259 -14.101 1.00 71.19 104 GLY A C 1
ATOM 824 O O . GLY A 1 104 ? -2.260 -13.213 -14.861 1.00 71.19 104 GLY A O 1
ATOM 825 N N . GLU A 1 105 ? -1.919 -12.223 -12.869 1.00 68.12 105 GLU A N 1
ATOM 826 C CA . GLU A 1 105 ? -1.377 -13.433 -12.249 1.00 68.12 105 GLU A CA 1
ATOM 827 C C . GLU A 1 105 ? -2.501 -14.471 -12.086 1.00 68.12 105 GLU A C 1
ATOM 829 O O . GLU A 1 105 ? -3.649 -14.148 -11.761 1.00 68.12 105 GLU A O 1
ATOM 834 N N . ARG A 1 106 ? -2.193 -15.739 -12.398 1.00 63.50 106 ARG A N 1
ATOM 835 C CA . ARG A 1 106 ? -3.193 -16.812 -12.487 1.00 63.50 106 ARG A CA 1
ATOM 836 C C . ARG A 1 106 ? -3.950 -16.984 -11.168 1.00 63.50 106 ARG A C 1
ATOM 838 O O . ARG A 1 106 ? -3.344 -17.226 -10.136 1.00 63.50 106 ARG A O 1
ATOM 845 N N . ILE A 1 107 ? -5.280 -16.963 -11.296 1.00 55.53 107 ILE A N 1
ATOM 846 C CA . ILE A 1 107 ? -6.316 -17.499 -10.401 1.00 55.53 107 ILE A CA 1
ATOM 847 C C . ILE A 1 107 ? -6.023 -17.259 -8.913 1.00 55.53 107 ILE A C 1
ATOM 849 O O . ILE A 1 107 ? -5.411 -18.086 -8.238 1.00 55.53 107 ILE A O 1
ATOM 853 N N . ILE A 1 108 ? -6.582 -16.168 -8.376 1.00 60.84 108 ILE A N 1
ATOM 854 C CA . ILE A 1 108 ? -6.837 -16.055 -6.937 1.00 60.84 108 ILE A CA 1
ATOM 855 C C . ILE A 1 108 ? -7.526 -17.347 -6.491 1.00 60.84 108 ILE A C 1
ATOM 857 O O . ILE A 1 108 ? -8.612 -17.694 -6.964 1.00 60.84 108 ILE A O 1
ATOM 861 N N . SER A 1 109 ? -6.879 -18.088 -5.591 1.00 70.62 109 SER A N 1
ATOM 862 C CA . SER A 1 109 ? -7.515 -19.247 -4.979 1.00 70.62 109 SER A CA 1
ATOM 863 C C . SER A 1 109 ? -8.795 -18.781 -4.274 1.00 70.62 109 SER A C 1
ATOM 865 O O . SER A 1 109 ? -8.810 -17.709 -3.663 1.00 70.62 109 SER A O 1
ATOM 867 N N . ARG A 1 110 ? -9.876 -19.578 -4.307 1.00 73.06 110 ARG A N 1
ATOM 868 C CA . ARG A 1 110 ? -11.119 -19.233 -3.581 1.00 73.06 110 ARG A CA 1
ATOM 869 C C . ARG A 1 110 ? -10.841 -18.894 -2.110 1.00 73.06 110 ARG A C 1
ATOM 871 O O . ARG A 1 110 ? -11.488 -18.017 -1.557 1.00 73.06 110 ARG A O 1
ATOM 878 N N . ARG A 1 111 ? -9.825 -19.526 -1.510 1.00 74.50 111 ARG A N 1
ATOM 879 C CA . ARG A 1 111 ? -9.360 -19.260 -0.140 1.00 74.50 111 ARG A CA 1
ATOM 880 C C . ARG A 1 111 ? -8.787 -17.849 0.028 1.00 74.50 111 ARG A C 1
ATOM 882 O O . ARG A 1 111 ? -9.127 -17.188 1.000 1.00 74.50 111 ARG A O 1
ATOM 889 N N . SER A 1 112 ? -7.980 -17.366 -0.917 1.00 72.38 112 SER A N 1
ATOM 890 C CA . SER A 1 112 ? -7.450 -15.993 -0.899 1.00 72.38 112 SER A CA 1
ATOM 891 C C . SER A 1 112 ? -8.553 -14.949 -1.070 1.00 72.38 112 SER A C 1
ATOM 893 O O . SER A 1 112 ? -8.510 -13.918 -0.409 1.00 72.38 112 SER A O 1
ATOM 895 N N . CYS A 1 113 ? -9.564 -15.225 -1.901 1.00 73.94 113 CYS A N 1
ATOM 896 C CA . CYS A 1 113 ? -10.733 -14.350 -2.035 1.00 73.94 113 CYS A CA 1
ATOM 897 C C . CYS A 1 113 ? -11.534 -14.283 -0.727 1.00 73.94 113 CYS A C 1
ATOM 899 O O . CYS A 1 113 ? -11.825 -13.194 -0.244 1.00 73.94 113 CYS A O 1
ATOM 901 N N . ILE A 1 114 ? -11.816 -15.437 -0.111 1.00 80.31 114 ILE A N 1
ATOM 902 C CA . ILE A 1 114 ? -12.504 -15.506 1.186 1.00 80.31 114 ILE A CA 1
ATOM 903 C C . ILE A 1 114 ? -11.705 -14.750 2.254 1.00 80.31 114 ILE A C 1
ATOM 905 O O . ILE A 1 114 ? -12.275 -13.932 2.966 1.00 80.31 114 ILE A O 1
ATOM 909 N N . GLY A 1 115 ? -10.387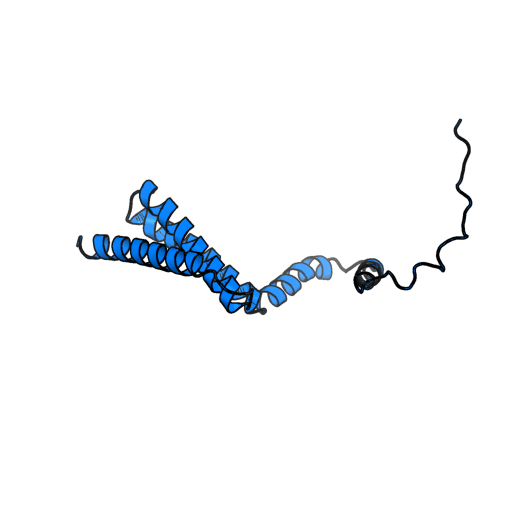 -14.959 2.326 1.00 78.50 115 GLY A N 1
ATOM 910 C CA . GLY A 1 115 ? -9.516 -14.227 3.246 1.00 78.50 115 GLY A CA 1
ATOM 911 C C . GLY A 1 115 ? -9.565 -12.716 3.020 1.00 78.50 115 GLY A C 1
ATOM 912 O O . GLY A 1 115 ? -9.694 -11.961 3.979 1.00 78.50 115 GLY A O 1
ATOM 913 N N . ALA A 1 116 ? -9.548 -12.269 1.762 1.00 78.94 116 ALA A N 1
ATOM 914 C CA . ALA A 1 116 ? -9.639 -10.852 1.441 1.00 78.94 116 ALA A CA 1
ATOM 915 C C . ALA A 1 116 ? -10.991 -10.240 1.844 1.00 78.94 116 ALA A C 1
ATOM 917 O O . ALA A 1 116 ? -11.026 -9.153 2.416 1.00 78.94 116 ALA A O 1
ATOM 918 N N . VAL A 1 117 ? -12.097 -10.953 1.607 1.00 81.00 117 VAL A N 1
ATOM 919 C CA . VAL A 1 117 ? -13.443 -10.525 2.018 1.00 81.00 117 VAL A CA 1
ATOM 920 C C . VAL A 1 117 ? -13.559 -10.465 3.539 1.00 81.00 117 VAL A C 1
ATOM 922 O O . VAL A 1 117 ? -14.059 -9.474 4.063 1.00 81.00 117 VA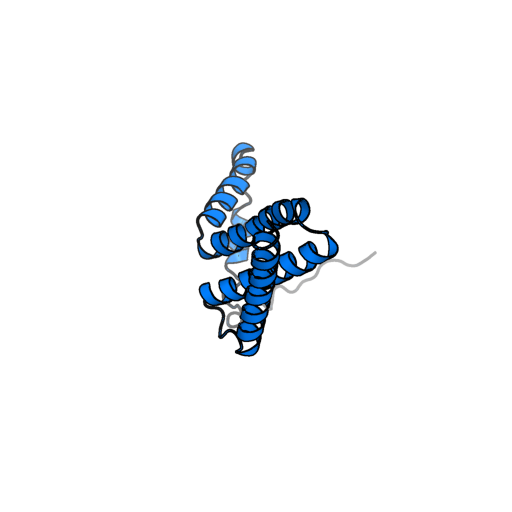L A O 1
ATOM 925 N N . VAL A 1 118 ? -13.067 -11.474 4.264 1.00 83.06 118 VAL A N 1
ATOM 926 C CA . VAL A 1 118 ? -13.078 -11.493 5.738 1.00 83.06 118 VAL A CA 1
ATOM 927 C C . VAL A 1 118 ? -12.297 -10.307 6.301 1.00 83.06 118 VAL A C 1
ATOM 929 O O . VAL A 1 118 ? -12.790 -9.619 7.192 1.00 83.06 118 VAL A O 1
ATOM 932 N N . VAL A 1 119 ? -11.120 -10.017 5.743 1.00 81.56 119 VAL A N 1
ATOM 933 C CA . VAL A 1 119 ? -10.309 -8.864 6.148 1.00 81.56 119 VAL A CA 1
ATOM 934 C C . VAL A 1 119 ? -11.017 -7.540 5.863 1.00 81.56 119 VAL A C 1
ATOM 936 O O . VAL A 1 119 ? -11.107 -6.703 6.758 1.00 81.56 119 VAL A O 1
ATOM 939 N N . LEU A 1 120 ? -11.552 -7.349 4.651 1.00 80.00 120 LEU A N 1
ATOM 940 C CA . LEU A 1 120 ? -12.305 -6.140 4.295 1.00 80.00 120 LEU A CA 1
ATOM 941 C C . LEU A 1 120 ? -13.504 -5.939 5.222 1.00 80.00 120 LEU A C 1
ATOM 943 O O . LEU A 1 120 ? -13.746 -4.829 5.686 1.00 80.00 120 LEU A O 1
ATOM 947 N N . THR A 1 121 ? -14.218 -7.020 5.534 1.00 81.75 121 THR A N 1
ATOM 948 C CA . THR A 1 121 ? -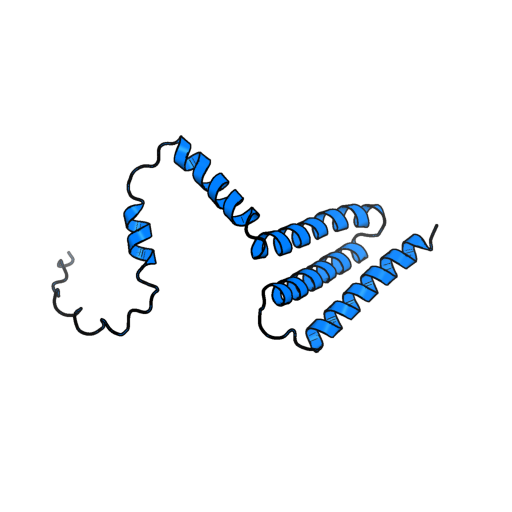15.366 -6.988 6.444 1.00 81.75 121 THR A CA 1
ATOM 949 C C . THR A 1 121 ? -14.929 -6.607 7.858 1.00 81.75 121 THR A C 1
ATOM 951 O O . THR A 1 121 ? -15.560 -5.756 8.473 1.00 81.75 121 THR A O 1
ATOM 954 N N . GLY A 1 122 ? -13.819 -7.159 8.360 1.00 80.44 122 GLY A N 1
ATOM 955 C CA . GLY A 1 122 ? -13.263 -6.801 9.669 1.00 80.44 122 GLY A CA 1
ATOM 956 C C . GLY A 1 122 ? -12.862 -5.326 9.768 1.00 80.44 122 GLY A C 1
ATOM 957 O O . GLY A 1 122 ? -13.205 -4.662 10.744 1.00 80.44 122 GLY A O 1
ATOM 958 N N . VAL A 1 123 ? -12.211 -4.787 8.731 1.00 76.12 123 VAL A N 1
ATOM 959 C CA . VAL A 1 123 ? -11.853 -3.359 8.661 1.00 76.12 123 VAL A CA 1
ATOM 960 C C . VAL A 1 123 ? -13.103 -2.476 8.599 1.00 76.12 123 VAL A C 1
ATOM 962 O O . VAL A 1 123 ? -13.175 -1.476 9.309 1.00 76.12 123 VAL A O 1
ATOM 965 N N . LEU A 1 124 ? -14.109 -2.848 7.801 1.00 78.94 124 LEU A N 1
ATOM 966 C CA . LEU A 1 124 ? -15.378 -2.115 7.720 1.00 78.94 124 LEU A CA 1
ATOM 967 C C . LEU A 1 124 ? -16.124 -2.120 9.058 1.00 78.94 124 LEU A C 1
ATOM 969 O O . LEU A 1 124 ? -16.582 -1.069 9.494 1.00 78.94 124 LEU A O 1
ATOM 973 N N . ILE A 1 125 ? -16.202 -3.269 9.735 1.00 78.69 125 ILE A N 1
ATOM 974 C CA . ILE A 1 125 ? -16.813 -3.379 11.067 1.00 78.69 125 ILE A CA 1
ATOM 975 C C . ILE A 1 125 ? -16.082 -2.481 12.067 1.00 78.69 125 ILE A C 1
ATOM 977 O O . ILE A 1 125 ? -16.737 -1.797 12.851 1.00 78.69 125 ILE A O 1
ATOM 981 N N . MET A 1 126 ? -14.748 -2.439 12.028 1.00 75.75 126 MET A N 1
ATOM 982 C CA . MET A 1 126 ? -13.963 -1.570 12.905 1.00 75.75 126 MET A CA 1
ATOM 983 C C . MET A 1 126 ? -14.253 -0.085 12.657 1.00 75.75 126 MET A C 1
ATOM 985 O O . MET A 1 126 ? -14.505 0.652 13.605 1.00 75.75 126 MET A O 1
ATOM 989 N N . MET A 1 127 ? -14.288 0.342 11.391 1.00 71.88 127 MET A N 1
ATOM 990 C CA . MET A 1 127 ? -14.609 1.726 11.018 1.00 71.88 127 MET A CA 1
ATOM 991 C C . MET A 1 127 ? -16.025 2.124 11.423 1.00 71.88 127 MET A C 1
ATOM 993 O O . MET A 1 127 ? -16.240 3.204 11.968 1.00 71.88 127 MET A O 1
ATOM 997 N N . VAL A 1 128 ? -16.997 1.248 11.161 1.00 75.38 128 VAL A N 1
ATOM 998 C CA . VAL A 1 128 ? -18.400 1.497 11.495 1.00 75.38 128 VAL A CA 1
ATOM 999 C C . VAL A 1 128 ? -18.587 1.549 13.003 1.00 75.38 128 VAL A C 1
ATOM 1001 O O . VAL A 1 128 ? -19.302 2.427 13.460 1.00 75.38 128 VAL A O 1
ATOM 1004 N N . SER A 1 129 ? -17.934 0.672 13.770 1.00 74.06 129 SER A N 1
ATOM 1005 C CA . SER A 1 129 ? -18.042 0.667 15.236 1.00 74.06 129 SER A CA 1
ATOM 1006 C C . SER A 1 129 ? -17.608 1.999 15.841 1.00 74.06 129 SER A C 1
ATOM 1008 O O . SER A 1 129 ? -18.293 2.516 16.711 1.00 74.06 129 SER A O 1
ATOM 1010 N N . ASP A 1 130 ? -16.524 2.582 15.337 1.00 64.12 130 ASP A N 1
ATOM 1011 C CA . ASP A 1 130 ? -16.013 3.878 15.801 1.00 64.12 130 ASP A CA 1
ATOM 1012 C C . ASP A 1 130 ? -16.871 5.047 15.312 1.00 64.12 130 ASP A C 1
ATOM 1014 O O . ASP A 1 130 ? -17.161 5.973 16.057 1.00 64.12 130 ASP A O 1
ATOM 1018 N N . THR A 1 131 ? -17.370 4.965 14.075 1.00 64.94 131 THR A N 1
ATOM 1019 C CA . THR A 1 131 ? -18.301 5.967 13.528 1.00 64.94 131 THR A CA 1
ATOM 1020 C C . THR A 1 131 ? -19.651 5.948 14.262 1.00 64.94 131 THR A C 1
ATOM 1022 O O . THR A 1 131 ? -20.319 6.975 14.351 1.00 64.94 131 THR A O 1
ATOM 1025 N N . LEU A 1 132 ? -20.064 4.791 14.793 1.00 66.00 132 LEU A N 1
ATOM 1026 C CA . LEU A 1 132 ? -21.258 4.641 15.631 1.00 66.00 132 LEU A CA 1
ATOM 1027 C C . LEU A 1 132 ? -21.037 5.103 17.079 1.00 66.00 132 LEU A C 1
ATOM 1029 O O . LEU A 1 132 ? -22.020 5.333 17.779 1.00 66.00 132 LEU A O 1
ATOM 1033 N N . GLN A 1 133 ? -19.785 5.231 17.527 1.00 58.06 133 GLN A N 1
ATOM 1034 C CA . GLN A 1 133 ? -19.404 5.738 18.849 1.00 58.06 133 GLN A CA 1
ATOM 1035 C C . GLN A 1 133 ? -19.205 7.265 18.861 1.00 58.06 133 GLN A C 1
ATOM 1037 O O . GLN A 1 133 ? -18.281 7.748 19.510 1.00 58.06 133 GLN A O 1
ATOM 1042 N N . LEU A 1 134 ? -20.073 8.007 18.151 1.00 48.66 134 LEU A N 1
ATOM 1043 C CA . LEU A 1 134 ? -20.212 9.471 18.276 1.00 48.66 134 LEU A CA 1
ATOM 1044 C C . LEU A 1 134 ? -19.989 9.970 19.713 1.00 48.66 134 LEU A C 1
ATOM 1046 O O . LEU A 1 134 ? -20.640 9.417 20.632 1.00 48.66 134 LEU A O 1
#